Protein AF-A0A5Q0UJP3-F1 (afdb_monomer_lite)

pLDDT: mean 88.62, std 11.17, range [37.91, 98.12]

Sequence (151 aa):
MRLRYYAEADTAVDHRRTVELLESIADRHAFPVEIVQVEPRRAPPEEFSGSVEHRTLDNAWDDFTYNQTLQDGLSTPPSQYYDDPEDIIGNVGIVVDDTLVWATRFWGAHHGWGPIDPEQTAIGFLEAVEQRGEGPIAERVSLEEWSPDEA

Foldseek 3Di:
DEKEAAED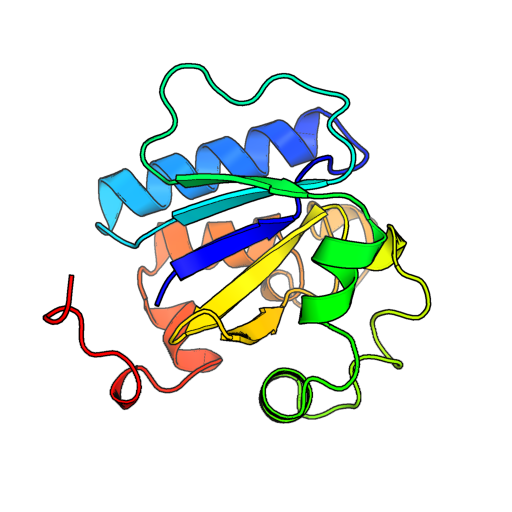PVDPVQRVLLQVLRQLLCVVQVGAYEYEDEVHPDDDDPCRPHYYHYDHLVVVCVLLPPQVLQCVLVVHRSCVLDVDSCQRYQKMFDAAPNHTRYIQSAHGAPPPPPPDDRCSYSNSVSVCCSVPPCVSVCVRDPCVSDDPPPD

Structure (mmCIF, N/CA/C/O backbone):
data_AF-A0A5Q0UJP3-F1
#
_entry.id   AF-A0A5Q0UJP3-F1
#
loop_
_atom_site.group_PDB
_atom_site.id
_atom_site.type_symbol
_atom_site.label_atom_id
_atom_site.label_alt_id
_atom_site.label_comp_id
_atom_site.label_asym_id
_atom_site.label_entity_id
_atom_site.label_seq_id
_atom_site.pdbx_PDB_ins_code
_atom_site.Cartn_x
_atom_site.Cartn_y
_atom_site.Cartn_z
_atom_site.occupancy
_atom_site.B_iso_or_equiv
_atom_site.auth_seq_id
_atom_site.auth_comp_id
_atom_site.auth_asym_id
_atom_site.auth_atom_id
_atom_site.pdbx_PDB_model_num
ATOM 1 N N . MET A 1 1 ? -10.569 -5.594 5.429 1.00 91.75 1 MET A N 1
ATOM 2 C CA . MET A 1 1 ? -9.461 -5.497 4.462 1.00 91.75 1 MET A CA 1
ATOM 3 C C . MET A 1 1 ? -9.243 -4.035 4.104 1.00 91.75 1 MET A C 1
ATOM 5 O O . MET A 1 1 ? -10.224 -3.303 4.036 1.00 91.75 1 MET A O 1
ATOM 9 N N . ARG A 1 2 ? -7.990 -3.602 3.928 1.00 96.25 2 ARG A N 1
ATOM 10 C CA . ARG A 1 2 ? -7.644 -2.237 3.500 1.00 96.25 2 ARG A CA 1
ATOM 11 C C . ARG A 1 2 ? -6.351 -2.194 2.690 1.00 96.25 2 ARG A C 1
ATOM 13 O O . ARG A 1 2 ? -5.512 -3.083 2.836 1.00 96.25 2 ARG A O 1
ATOM 20 N N . LEU A 1 3 ? -6.188 -1.158 1.867 1.00 97.56 3 LEU A N 1
ATOM 21 C CA . LEU A 1 3 ? -4.904 -0.832 1.242 1.00 97.56 3 LEU A CA 1
ATOM 22 C C . LEU A 1 3 ? -4.113 0.068 2.183 1.00 97.56 3 LEU A C 1
ATOM 24 O O . LEU A 1 3 ? -4.600 1.127 2.569 1.00 97.56 3 LEU A O 1
ATOM 28 N N . ARG A 1 4 ? -2.896 -0.334 2.534 1.00 98.12 4 ARG A N 1
ATOM 29 C CA . ARG A 1 4 ? -1.991 0.439 3.388 1.00 98.12 4 ARG A CA 1
ATOM 30 C C . ARG A 1 4 ? -0.843 0.979 2.557 1.00 98.12 4 ARG A C 1
ATOM 32 O O . ARG A 1 4 ? -0.157 0.208 1.899 1.00 98.12 4 ARG A O 1
ATOM 39 N N . TYR A 1 5 ? -0.591 2.276 2.630 1.00 97.38 5 TYR A N 1
ATOM 40 C CA . TYR A 1 5 ? 0.612 2.897 2.089 1.00 97.38 5 TYR A CA 1
ATOM 41 C C . TYR A 1 5 ? 1.591 3.229 3.210 1.00 97.38 5 TYR A C 1
ATOM 43 O O . TYR A 1 5 ? 1.269 4.011 4.104 1.00 97.38 5 TYR A O 1
ATOM 51 N N . TYR A 1 6 ? 2.792 2.658 3.140 1.00 96.12 6 TYR A N 1
ATOM 52 C CA . TYR A 1 6 ? 3.920 3.030 3.989 1.00 96.12 6 TYR A CA 1
ATOM 53 C C . TYR A 1 6 ? 4.539 4.294 3.398 1.00 96.12 6 TYR A C 1
ATOM 55 O O . TYR A 1 6 ? 5.267 4.256 2.408 1.00 96.12 6 TYR A O 1
ATOM 63 N N . ALA A 1 7 ? 4.134 5.436 3.940 1.00 91.56 7 ALA A N 1
ATOM 64 C CA . ALA A 1 7 ? 4.334 6.737 3.330 1.00 91.56 7 ALA A CA 1
ATOM 65 C C . ALA A 1 7 ? 5.790 7.206 3.372 1.00 91.56 7 ALA A C 1
ATOM 67 O O . ALA A 1 7 ? 6.667 6.523 3.880 1.00 91.56 7 ALA A O 1
ATOM 68 N N . GLU A 1 8 ? 6.014 8.418 2.857 1.00 87.00 8 GLU A N 1
ATOM 69 C CA . GLU A 1 8 ? 7.338 9.033 2.673 1.00 87.00 8 GLU A CA 1
ATOM 70 C C . GLU A 1 8 ? 8.161 8.478 1.507 1.00 87.00 8 GLU A C 1
ATOM 72 O O . GLU A 1 8 ? 9.385 8.584 1.524 1.00 87.00 8 GLU A O 1
ATOM 77 N N . ALA A 1 9 ? 7.492 7.997 0.443 1.00 80.12 9 ALA A N 1
ATOM 78 C CA . ALA A 1 9 ? 8.165 7.670 -0.816 1.00 80.12 9 ALA A CA 1
ATOM 79 C C . ALA A 1 9 ? 9.182 8.753 -1.207 1.00 80.12 9 ALA A C 1
ATOM 81 O O . ALA A 1 9 ? 8.925 9.966 -1.097 1.00 80.12 9 ALA A O 1
ATOM 82 N N . ASP A 1 10 ? 10.330 8.277 -1.679 1.00 76.75 10 ASP A N 1
ATOM 83 C CA . ASP A 1 10 ? 11.561 9.054 -1.787 1.00 76.75 10 ASP A CA 1
ATOM 84 C C . ASP A 1 10 ? 11.362 10.312 -2.647 1.00 76.75 10 ASP A C 1
ATOM 86 O O . ASP A 1 10 ? 11.779 11.422 -2.295 1.00 76.75 10 ASP A O 1
ATOM 90 N N . THR A 1 11 ? 10.584 10.186 -3.728 1.00 83.94 11 THR A N 1
ATOM 91 C CA . THR A 1 11 ? 10.174 11.328 -4.545 1.00 83.94 11 THR A CA 1
ATOM 92 C C . THR A 1 11 ? 8.826 11.897 -4.089 1.00 83.94 11 THR A C 1
ATOM 94 O O . THR A 1 11 ? 7.841 11.188 -3.876 1.00 83.94 11 THR A O 1
ATOM 97 N N . ALA A 1 12 ? 8.747 13.228 -3.983 1.00 84.75 12 ALA A N 1
ATOM 98 C CA . ALA A 1 12 ? 7.490 13.914 -3.667 1.00 84.75 12 ALA A CA 1
ATOM 99 C C . ALA A 1 12 ? 6.407 13.683 -4.738 1.00 84.75 12 ALA A C 1
ATOM 101 O O . ALA A 1 12 ? 5.216 13.743 -4.436 1.00 84.75 12 ALA A O 1
ATOM 102 N N . VAL A 1 13 ? 6.824 13.419 -5.981 1.00 87.31 13 VAL A N 1
ATOM 103 C CA . VAL A 1 13 ? 5.922 13.118 -7.099 1.00 87.31 13 VAL A CA 1
ATOM 104 C C . VAL A 1 13 ? 5.252 11.766 -6.892 1.00 87.31 13 VAL A C 1
ATOM 106 O O . VAL A 1 13 ? 4.026 11.705 -6.965 1.00 87.31 13 VAL A O 1
ATOM 109 N N . ASP A 1 14 ? 6.026 10.723 -6.581 1.00 90.69 14 ASP A N 1
ATOM 110 C CA . ASP A 1 14 ? 5.474 9.390 -6.338 1.00 90.69 14 ASP A CA 1
ATOM 111 C C . ASP A 1 14 ? 4.596 9.392 -5.093 1.00 90.69 14 ASP A C 1
ATOM 113 O O . ASP A 1 14 ? 3.482 8.887 -5.133 1.00 90.69 14 ASP A O 1
ATOM 117 N N . HIS A 1 15 ? 5.038 10.051 -4.018 1.00 91.50 15 HIS A N 1
ATOM 118 C CA . HIS A 1 15 ? 4.236 10.164 -2.805 1.00 91.50 15 HIS A CA 1
ATOM 119 C C . HIS A 1 15 ? 2.868 10.792 -3.072 1.00 91.50 15 HIS A C 1
ATOM 121 O O . HIS A 1 15 ? 1.850 10.226 -2.681 1.00 91.50 15 HIS A O 1
ATOM 127 N N . ARG A 1 16 ? 2.838 11.940 -3.760 1.00 91.81 16 ARG A N 1
ATOM 128 C CA . ARG A 1 16 ? 1.581 12.607 -4.103 1.00 91.81 16 ARG A CA 1
ATOM 129 C C . ARG A 1 16 ? 0.707 11.713 -4.982 1.00 91.81 16 ARG A C 1
ATOM 131 O O . ARG A 1 16 ? -0.481 11.591 -4.717 1.00 91.81 16 ARG A O 1
ATOM 138 N N . ARG A 1 17 ? 1.291 11.069 -5.996 1.00 94.31 17 ARG A N 1
ATOM 139 C CA . ARG A 1 17 ? 0.550 10.200 -6.916 1.00 94.31 17 ARG A CA 1
ATOM 140 C C . ARG A 1 17 ? -0.062 8.993 -6.202 1.00 94.31 17 ARG A C 1
ATOM 142 O O . ARG A 1 17 ? -1.206 8.653 -6.479 1.00 94.31 17 ARG A O 1
ATOM 149 N N . THR A 1 18 ? 0.670 8.369 -5.284 1.00 95.44 18 THR A N 1
ATOM 150 C CA . THR A 1 18 ? 0.166 7.261 -4.465 1.00 95.44 18 THR A CA 1
ATOM 151 C C . THR A 1 18 ? -1.023 7.700 -3.613 1.00 95.44 18 THR A C 1
ATOM 153 O O . THR A 1 18 ? -2.039 7.013 -3.594 1.00 95.44 18 THR A O 1
ATOM 156 N N . VAL A 1 19 ? -0.938 8.867 -2.965 1.00 94.56 19 VAL A N 1
ATOM 157 C CA . VAL A 1 19 ? -2.045 9.422 -2.168 1.00 94.56 19 VAL A CA 1
ATOM 158 C C . VAL A 1 19 ? -3.272 9.719 -3.038 1.00 94.56 19 VAL A C 1
ATOM 160 O O . VAL A 1 19 ? -4.360 9.263 -2.706 1.00 94.56 19 VAL A O 1
ATOM 163 N N . GLU A 1 20 ? -3.095 10.390 -4.183 1.00 95.25 20 GLU A N 1
ATOM 164 C CA . GLU A 1 20 ? -4.184 10.678 -5.136 1.00 95.25 20 GLU A CA 1
ATOM 165 C C . GLU A 1 20 ? -4.895 9.395 -5.604 1.00 95.25 20 GLU A C 1
ATOM 167 O O . GLU A 1 20 ? -6.115 9.369 -5.766 1.00 95.25 20 GLU A O 1
ATOM 172 N N . LEU A 1 21 ? -4.139 8.314 -5.831 1.00 97.25 21 LEU A N 1
ATOM 173 C CA . LEU A 1 21 ? -4.703 7.023 -6.222 1.00 97.25 21 LEU A CA 1
ATOM 174 C C . LEU A 1 21 ? -5.489 6.369 -5.083 1.00 97.25 21 LEU A C 1
ATOM 176 O O . LEU A 1 21 ? -6.569 5.846 -5.337 1.00 97.25 21 LEU A O 1
ATOM 180 N N . LEU A 1 22 ? -4.990 6.415 -3.844 1.00 97.00 22 LEU A N 1
ATOM 181 C CA . LEU A 1 22 ? -5.722 5.895 -2.685 1.00 97.00 22 LEU A CA 1
ATOM 182 C C . LEU A 1 22 ? -7.044 6.633 -2.469 1.00 97.00 22 LEU A C 1
ATOM 184 O O . LEU A 1 22 ? -8.065 5.982 -2.266 1.00 97.00 22 LEU A O 1
ATOM 188 N N . GLU A 1 23 ? -7.042 7.965 -2.557 1.00 95.69 23 GLU A N 1
ATOM 189 C CA . GLU A 1 23 ? -8.269 8.766 -2.470 1.00 95.69 23 GLU A CA 1
ATOM 190 C C . GLU A 1 23 ? -9.246 8.384 -3.581 1.00 95.69 23 GLU A C 1
ATOM 192 O O . GLU A 1 23 ? -10.413 8.098 -3.321 1.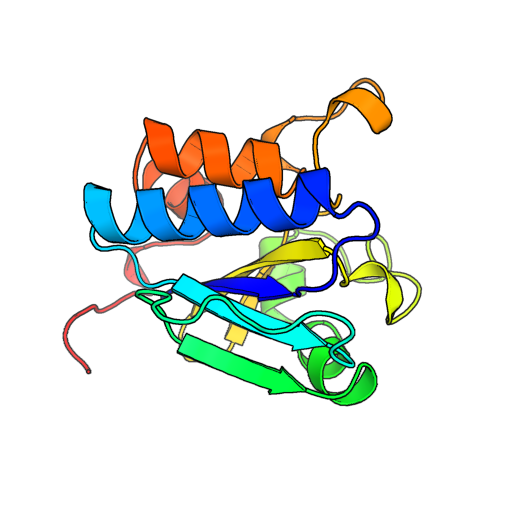00 95.69 23 GLU A O 1
ATOM 197 N N . SER A 1 24 ? -8.756 8.272 -4.818 1.00 96.56 24 SER A N 1
ATOM 198 C CA . SER A 1 24 ? -9.593 7.867 -5.944 1.00 96.56 24 SER A CA 1
ATOM 199 C C . SER A 1 24 ? -10.186 6.465 -5.768 1.00 96.56 24 SER A C 1
ATOM 201 O O . SER A 1 24 ? -11.350 6.245 -6.097 1.00 96.56 24 SER A O 1
ATOM 203 N N . ILE A 1 25 ? -9.420 5.515 -5.229 1.00 97.12 25 ILE A N 1
ATOM 204 C CA . ILE A 1 25 ? -9.890 4.154 -4.948 1.00 97.12 25 ILE A CA 1
ATOM 205 C C . ILE A 1 25 ? -10.960 4.161 -3.853 1.00 97.12 25 ILE A C 1
ATOM 207 O O . ILE A 1 25 ? -12.002 3.523 -4.026 1.00 97.12 25 ILE A O 1
ATOM 211 N N . ALA A 1 26 ? -10.731 4.897 -2.764 1.00 95.38 26 ALA A N 1
ATOM 212 C CA . ALA A 1 26 ? -11.701 5.041 -1.685 1.00 95.38 26 ALA A CA 1
ATOM 213 C C . ALA A 1 26 ? -13.015 5.648 -2.200 1.00 95.38 26 ALA A C 1
ATOM 215 O O . ALA A 1 26 ? -14.088 5.110 -1.939 1.00 95.38 26 ALA A O 1
ATOM 216 N N . ASP A 1 27 ? -12.936 6.701 -3.012 1.00 94.81 27 ASP A N 1
ATOM 217 C CA . ASP A 1 27 ? -14.112 7.388 -3.545 1.00 94.81 27 ASP A CA 1
ATOM 218 C C . ASP A 1 27 ? -14.876 6.553 -4.584 1.00 94.81 27 ASP A C 1
ATOM 220 O O . ASP A 1 27 ? -16.109 6.531 -4.597 1.00 94.81 27 ASP A O 1
ATOM 224 N N . ARG A 1 28 ? -14.163 5.881 -5.497 1.00 95.62 28 ARG A N 1
ATOM 225 C CA . ARG A 1 28 ? -14.775 5.182 -6.643 1.00 95.62 28 ARG A CA 1
ATOM 226 C C . ARG A 1 28 ? -15.250 3.779 -6.302 1.00 95.62 28 ARG A C 1
ATOM 228 O O . ARG A 1 28 ? -16.248 3.338 -6.871 1.00 95.62 28 ARG A O 1
ATOM 235 N N . HIS A 1 29 ? -14.537 3.093 -5.413 1.00 95.06 29 HIS A N 1
ATOM 236 C CA . HIS A 1 29 ? -14.765 1.679 -5.108 1.00 95.06 29 HIS A CA 1
ATOM 237 C C . HIS A 1 29 ? -15.168 1.436 -3.654 1.00 95.06 29 HIS A C 1
ATOM 239 O O . HIS A 1 29 ? -15.407 0.289 -3.296 1.00 95.06 29 HIS A O 1
ATOM 245 N N . ALA A 1 30 ? -15.256 2.484 -2.823 1.00 93.06 30 ALA A N 1
ATOM 246 C CA . ALA A 1 30 ? -15.528 2.374 -1.385 1.00 93.06 30 ALA A CA 1
ATOM 247 C C . ALA A 1 30 ? -14.558 1.422 -0.659 1.00 93.06 30 ALA A C 1
ATOM 249 O O . ALA A 1 30 ? -14.893 0.850 0.378 1.00 93.06 30 ALA A O 1
ATOM 250 N N . PHE A 1 31 ? -13.352 1.245 -1.209 1.00 93.50 31 PHE A N 1
ATOM 251 C CA . PHE A 1 31 ? -12.362 0.353 -0.631 1.00 93.50 31 PHE A CA 1
ATOM 252 C C . PHE A 1 31 ? -11.610 1.078 0.494 1.00 93.50 31 PHE A C 1
ATOM 254 O O . PHE A 1 31 ? -11.099 2.176 0.258 1.00 93.50 31 PHE A O 1
ATOM 261 N N . PRO A 1 32 ? -11.504 0.504 1.705 1.00 95.88 32 PRO A N 1
ATOM 262 C CA . PRO A 1 32 ? -10.801 1.154 2.804 1.00 95.88 32 PRO A CA 1
ATOM 263 C C . PRO A 1 32 ? -9.316 1.367 2.495 1.00 95.88 32 PRO A C 1
ATOM 265 O O . PRO A 1 32 ? -8.620 0.460 2.028 1.00 95.88 32 PRO A O 1
ATOM 268 N N . VAL A 1 33 ? -8.814 2.559 2.809 1.00 96.94 33 VAL A N 1
ATOM 269 C CA . VAL A 1 33 ? -7.416 2.947 2.596 1.00 96.94 33 VAL A CA 1
ATOM 270 C C . VAL A 1 33 ? -6.802 3.502 3.878 1.00 96.94 33 VAL A C 1
ATOM 272 O O . VAL A 1 33 ? -7.488 4.076 4.723 1.00 96.94 33 VAL A O 1
ATOM 275 N N . GLU A 1 34 ? -5.497 3.324 4.022 1.00 97.19 34 GLU A N 1
ATOM 276 C CA . GLU A 1 34 ? -4.711 3.765 5.166 1.00 97.19 34 GLU A CA 1
ATOM 277 C C . GLU A 1 34 ? -3.355 4.299 4.710 1.00 97.19 34 GLU A C 1
ATOM 279 O O . GLU A 1 34 ? -2.709 3.739 3.822 1.00 97.19 34 GLU A O 1
ATOM 284 N N . ILE A 1 35 ? -2.892 5.349 5.379 1.00 96.19 35 ILE A N 1
ATOM 285 C CA . ILE A 1 35 ? -1.532 5.863 5.270 1.00 96.19 35 ILE A CA 1
ATOM 286 C C . ILE A 1 35 ? -0.830 5.639 6.608 1.00 96.19 35 ILE A C 1
ATOM 288 O O . ILE A 1 35 ? -1.220 6.209 7.623 1.00 96.19 35 ILE A O 1
ATOM 292 N N . VAL A 1 36 ? 0.250 4.865 6.602 1.00 95.88 36 VAL A N 1
ATOM 293 C CA . VAL A 1 36 ? 1.204 4.803 7.713 1.00 95.88 36 VAL A CA 1
ATOM 294 C C . VAL A 1 36 ? 2.338 5.766 7.390 1.00 95.88 36 VAL A C 1
ATOM 296 O O . VAL A 1 36 ? 3.181 5.470 6.547 1.00 95.88 36 VAL A O 1
ATOM 299 N N . GLN A 1 37 ? 2.375 6.938 8.023 1.00 93.38 37 GLN A N 1
ATOM 300 C CA . GLN A 1 37 ? 3.511 7.846 7.891 1.00 93.38 37 GLN A CA 1
ATOM 301 C C . GLN A 1 37 ? 4.671 7.362 8.760 1.00 93.38 37 GLN A C 1
ATOM 303 O O . GLN A 1 37 ? 4.614 7.425 9.991 1.00 93.38 37 GLN A O 1
ATOM 308 N N . VAL A 1 38 ? 5.719 6.883 8.094 1.00 91.75 38 VAL A N 1
ATOM 309 C CA . VAL A 1 38 ? 6.934 6.363 8.718 1.00 91.75 38 VAL A CA 1
ATOM 310 C C . VAL A 1 38 ? 7.930 7.501 8.899 1.00 91.75 38 VAL A C 1
ATOM 312 O O . VAL A 1 38 ? 8.343 8.103 7.914 1.00 91.75 38 VAL A O 1
ATOM 315 N N . GLU A 1 39 ? 8.293 7.813 10.146 1.00 86.00 39 GLU A N 1
ATOM 316 C CA . GLU A 1 39 ? 9.204 8.926 10.480 1.00 86.00 39 GLU A CA 1
ATOM 317 C C . GLU A 1 39 ? 8.876 10.222 9.703 1.00 86.00 39 GLU A C 1
ATOM 319 O O . GLU A 1 39 ? 9.686 10.705 8.903 1.00 86.00 39 GLU A O 1
ATOM 324 N N . PRO A 1 40 ? 7.666 10.777 9.899 1.00 75.69 40 PRO A N 1
ATOM 325 C CA . PRO A 1 40 ? 7.049 11.720 8.975 1.00 75.69 40 PRO A CA 1
ATOM 326 C C . PRO A 1 40 ? 7.945 12.919 8.668 1.00 75.69 40 PRO A C 1
ATOM 328 O O . PRO A 1 40 ? 8.367 13.668 9.554 1.00 75.69 40 PRO A O 1
ATOM 331 N N . ARG A 1 41 ? 8.187 13.125 7.373 1.00 75.12 41 ARG A N 1
ATOM 332 C CA . ARG A 1 41 ? 8.892 14.292 6.823 1.00 75.12 41 ARG A CA 1
ATOM 333 C C . ARG A 1 41 ? 7.915 15.261 6.168 1.00 75.12 41 ARG A C 1
ATOM 335 O O . ARG A 1 41 ? 8.251 16.432 5.981 1.00 75.12 41 ARG A O 1
ATOM 342 N N . ARG A 1 42 ? 6.722 14.785 5.805 1.00 76.75 42 ARG A N 1
ATOM 343 C CA . ARG A 1 42 ? 5.662 15.543 5.137 1.00 76.75 42 ARG A CA 1
ATOM 344 C C . ARG A 1 42 ? 4.392 15.501 5.985 1.00 76.75 42 ARG A C 1
ATOM 346 O O . ARG A 1 42 ? 4.095 14.510 6.646 1.00 76.75 42 ARG A O 1
ATOM 353 N N . ALA A 1 43 ? 3.636 16.595 5.970 1.00 73.00 43 ALA A N 1
ATOM 354 C CA . ALA A 1 43 ? 2.313 16.602 6.583 1.00 73.00 43 ALA A CA 1
ATOM 355 C C . ALA A 1 43 ? 1.373 15.677 5.784 1.00 73.00 43 ALA A C 1
ATOM 357 O O . ALA A 1 43 ? 1.467 15.665 4.551 1.00 73.00 43 ALA A O 1
ATOM 358 N N . PRO A 1 44 ? 0.489 14.918 6.451 1.00 70.50 44 PRO A N 1
ATOM 359 C CA . PRO A 1 44 ? -0.544 14.166 5.753 1.00 70.50 44 PRO A CA 1
ATOM 360 C C . PRO A 1 44 ? -1.534 15.129 5.071 1.00 70.50 44 PRO A C 1
ATOM 362 O O . PRO A 1 44 ? -1.591 16.308 5.439 1.00 70.50 44 PRO A O 1
ATOM 365 N N . PRO A 1 45 ? -2.320 14.662 4.084 1.00 76.25 45 PRO A N 1
ATOM 366 C CA . PRO A 1 45 ? -3.392 15.466 3.500 1.00 76.25 45 PRO A CA 1
ATOM 367 C C . PRO A 1 45 ? -4.400 15.895 4.576 1.00 76.25 45 PRO A C 1
ATOM 369 O O . PRO A 1 45 ? -4.741 15.097 5.448 1.00 76.25 45 PRO A O 1
ATOM 372 N N . GLU A 1 46 ? -4.883 17.142 4.516 1.00 75.50 46 GLU A N 1
ATOM 373 C CA . GLU A 1 46 ? -5.798 17.698 5.531 1.00 75.50 46 GLU A CA 1
ATOM 374 C C . GLU A 1 46 ? -7.141 16.949 5.608 1.00 75.50 46 GLU A C 1
ATOM 376 O O . GLU A 1 46 ? -7.741 16.885 6.679 1.00 75.50 46 GLU A O 1
ATOM 381 N N . GLU A 1 47 ? -7.593 16.359 4.498 1.00 82.38 47 GLU A N 1
ATOM 382 C CA . GLU A 1 47 ? -8.903 15.706 4.366 1.00 82.38 47 GLU A CA 1
ATOM 383 C C . GLU A 1 47 ? -8.794 14.325 3.691 1.00 82.38 47 GLU A C 1
ATOM 385 O O . GLU A 1 47 ? -9.575 13.998 2.804 1.00 82.38 47 GLU A O 1
ATOM 390 N N . PHE A 1 48 ? -7.817 13.500 4.086 1.00 88.00 48 PHE A N 1
ATOM 391 C CA . PHE A 1 48 ? -7.709 12.137 3.551 1.00 88.00 48 PHE A CA 1
ATOM 392 C C . PHE A 1 48 ? -8.922 11.279 3.964 1.00 88.00 48 PHE A C 1
ATOM 394 O O . PHE A 1 48 ? -9.217 11.163 5.153 1.00 88.00 48 PHE A O 1
ATOM 401 N N . SER A 1 49 ? -9.599 10.639 3.001 1.00 88.19 49 SER A N 1
ATOM 402 C CA . SER A 1 49 ? -10.816 9.839 3.254 1.00 88.19 49 SER A CA 1
ATOM 403 C C . SER A 1 49 ? -10.581 8.558 4.071 1.00 88.19 49 SER A C 1
ATOM 405 O O . SER A 1 49 ? -11.540 7.951 4.549 1.00 88.19 49 SER A O 1
ATOM 407 N N . GLY A 1 50 ? -9.327 8.117 4.211 1.00 91.56 50 GLY A N 1
ATOM 408 C CA . GLY A 1 50 ? -8.943 6.940 4.993 1.00 91.56 50 GLY A CA 1
ATOM 409 C C . GLY A 1 50 ? -8.356 7.261 6.369 1.00 91.56 50 GLY A C 1
ATOM 410 O O . GLY A 1 50 ? -8.435 8.384 6.864 1.00 91.56 50 GLY A O 1
ATOM 411 N N . SER A 1 51 ? -7.724 6.268 6.999 1.00 93.38 51 SER A N 1
ATOM 412 C CA . SER A 1 51 ? -6.980 6.482 8.247 1.00 93.38 51 SER A CA 1
ATOM 413 C C . SER A 1 51 ? -5.552 6.958 7.980 1.00 93.38 51 SER A C 1
ATOM 415 O O . SER A 1 51 ? -4.913 6.563 7.004 1.00 93.38 51 SER A O 1
ATOM 417 N N . VAL A 1 52 ? -5.030 7.788 8.884 1.00 94.50 52 VAL A N 1
ATOM 418 C CA . VAL A 1 52 ? -3.611 8.151 8.928 1.00 94.50 52 VAL A CA 1
ATOM 419 C C . VAL A 1 52 ? -3.055 7.744 10.285 1.00 94.50 52 VAL A C 1
ATOM 421 O O . VAL A 1 52 ? -3.572 8.155 11.324 1.00 94.50 52 VAL A O 1
ATOM 424 N N . GLU A 1 53 ? -1.994 6.949 10.273 1.00 93.81 53 GLU A N 1
ATOM 425 C CA . GLU A 1 53 ? -1.259 6.541 11.463 1.00 93.81 53 GLU A CA 1
ATOM 426 C C . GLU A 1 53 ? 0.191 7.014 11.363 1.00 93.81 53 GLU A C 1
ATOM 428 O O . GLU A 1 53 ? 0.792 6.993 10.292 1.00 93.81 53 GLU A O 1
ATOM 433 N N . HIS A 1 54 ? 0.779 7.428 12.483 1.00 94.31 54 HIS A N 1
ATOM 434 C CA . HIS A 1 54 ? 2.200 7.753 12.551 1.00 94.31 54 HIS A CA 1
ATOM 435 C C . HIS A 1 54 ? 2.950 6.626 13.256 1.00 94.31 54 HIS A C 1
ATOM 437 O O . HIS A 1 54 ? 2.631 6.293 14.400 1.00 94.31 54 HIS A O 1
ATOM 443 N N . ARG A 1 55 ? 3.980 6.082 12.606 1.00 94.44 55 ARG A N 1
ATOM 444 C CA . ARG A 1 55 ? 4.850 5.047 13.176 1.00 94.44 55 ARG A CA 1
ATOM 445 C C . ARG A 1 55 ? 6.321 5.425 13.011 1.00 94.44 55 ARG A C 1
ATOM 447 O O . ARG A 1 55 ? 6.697 6.182 12.116 1.00 94.44 55 ARG A O 1
ATOM 454 N N . THR A 1 56 ? 7.164 4.912 13.900 1.00 94.69 56 THR A N 1
ATOM 455 C CA . THR A 1 56 ? 8.614 4.866 13.664 1.00 94.69 56 THR A CA 1
ATOM 456 C C . THR A 1 56 ? 8.921 3.834 12.580 1.00 94.69 56 THR A C 1
ATOM 458 O O . THR A 1 56 ? 8.078 2.982 12.289 1.00 94.69 56 THR A O 1
ATOM 461 N N . LEU A 1 57 ? 10.125 3.890 12.003 1.00 94.06 57 LEU A N 1
ATOM 462 C CA . LEU A 1 57 ? 10.571 2.895 11.026 1.00 94.06 57 LEU A CA 1
ATOM 463 C C . LEU A 1 57 ? 10.529 1.477 11.603 1.00 94.06 57 LEU A C 1
ATOM 465 O O . LEU A 1 57 ? 9.913 0.605 11.001 1.00 94.06 57 LEU A O 1
ATOM 469 N N . ASP A 1 58 ? 11.057 1.287 12.814 1.00 94.00 58 ASP A N 1
ATOM 470 C CA . ASP A 1 58 ? 11.041 -0.008 13.507 1.00 94.00 58 ASP A CA 1
ATOM 471 C C . ASP A 1 58 ? 9.615 -0.565 13.676 1.00 94.00 58 ASP A C 1
ATOM 473 O O . ASP A 1 58 ? 9.345 -1.709 13.325 1.00 94.00 58 ASP A O 1
ATOM 477 N N . ASN A 1 59 ? 8.666 0.261 14.134 1.00 95.06 59 ASN A N 1
ATOM 478 C CA . ASN A 1 59 ? 7.286 -0.186 14.357 1.00 95.06 59 ASN A CA 1
ATOM 479 C C . ASN A 1 59 ? 6.538 -0.484 13.047 1.00 95.06 59 ASN A C 1
ATOM 481 O O . ASN A 1 59 ? 5.579 -1.251 13.041 1.00 95.06 59 ASN A O 1
ATOM 485 N N . ALA A 1 60 ? 6.896 0.180 11.946 1.00 95.75 60 ALA A N 1
ATOM 486 C CA . ALA A 1 60 ? 6.337 -0.130 10.633 1.00 95.75 60 ALA A CA 1
ATOM 487 C C . ALA A 1 60 ? 6.963 -1.408 10.051 1.00 95.75 60 ALA A C 1
ATOM 489 O O . ALA A 1 60 ? 6.268 -2.207 9.427 1.00 95.75 60 ALA A O 1
ATOM 490 N N . TRP A 1 61 ? 8.255 -1.623 10.301 1.00 95.19 61 TRP A N 1
ATOM 491 C CA . TRP A 1 61 ? 9.004 -2.807 9.886 1.00 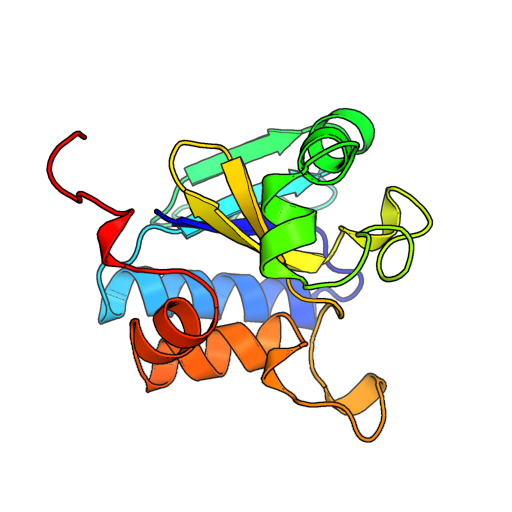95.19 61 TRP A CA 1
ATOM 492 C C . TRP A 1 61 ? 8.532 -4.100 10.565 1.00 95.19 61 TRP A C 1
ATOM 494 O O . TRP A 1 61 ? 8.622 -5.181 9.974 1.00 95.19 61 TRP A O 1
ATOM 504 N N . ASP A 1 62 ? 7.954 -4.003 11.763 1.00 94.56 62 ASP A N 1
ATOM 505 C CA . ASP A 1 62 ? 7.320 -5.136 12.445 1.00 94.56 62 ASP A CA 1
ATOM 506 C C . ASP A 1 62 ? 6.226 -5.809 11.592 1.00 94.56 62 ASP A C 1
ATOM 508 O O . ASP A 1 62 ? 6.059 -7.025 11.674 1.00 94.56 62 ASP A O 1
ATOM 512 N N . ASP A 1 63 ? 5.542 -5.072 10.704 1.00 95.06 63 ASP A N 1
ATOM 513 C CA . ASP A 1 63 ? 4.542 -5.653 9.794 1.00 95.06 63 ASP A CA 1
ATOM 514 C C . ASP A 1 63 ? 5.166 -6.647 8.788 1.00 95.06 63 ASP A C 1
ATOM 516 O O . ASP A 1 63 ? 4.482 -7.547 8.294 1.00 95.06 63 ASP A O 1
ATOM 520 N N . PHE A 1 64 ? 6.456 -6.498 8.471 1.00 94.06 64 PHE A N 1
ATOM 521 C CA . PHE A 1 64 ? 7.194 -7.331 7.511 1.00 94.06 64 PHE A CA 1
ATOM 522 C C . PHE A 1 64 ? 8.022 -8.423 8.199 1.00 94.06 64 PHE A C 1
ATOM 524 O O . PHE A 1 64 ? 8.357 -9.447 7.595 1.00 94.06 64 PHE A O 1
ATOM 531 N N . THR A 1 65 ? 8.340 -8.228 9.476 1.00 89.94 65 THR A N 1
ATOM 532 C CA . THR A 1 65 ? 9.274 -9.065 10.227 1.00 89.94 65 THR A CA 1
ATOM 533 C C . THR A 1 65 ? 8.576 -10.276 10.839 1.00 89.94 65 THR A C 1
ATOM 535 O O . THR A 1 65 ? 7.604 -10.148 11.573 1.00 89.94 65 THR A O 1
ATOM 538 N N . TYR A 1 66 ? 9.076 -11.486 10.554 1.00 83.94 66 TYR A N 1
ATOM 539 C CA . TYR A 1 66 ? 8.487 -12.763 11.007 1.00 83.94 66 TYR A CA 1
ATOM 540 C C . TYR A 1 66 ? 6.991 -12.940 10.675 1.00 83.94 66 TYR A C 1
ATOM 542 O O . TYR A 1 66 ? 6.312 -13.775 11.276 1.00 83.94 66 TYR A O 1
ATOM 550 N N . ASN A 1 67 ? 6.478 -12.191 9.698 1.00 90.12 67 ASN A N 1
ATOM 551 C CA . ASN A 1 67 ? 5.093 -12.273 9.269 1.00 90.12 67 ASN A CA 1
ATOM 552 C C . ASN A 1 67 ? 4.913 -13.438 8.282 1.00 90.12 67 ASN A C 1
ATOM 554 O O . ASN A 1 67 ? 5.177 -13.319 7.083 1.00 90.12 67 ASN A O 1
ATOM 558 N N . GLN A 1 68 ? 4.466 -14.583 8.804 1.00 90.31 68 GLN A N 1
ATOM 559 C CA . GLN A 1 68 ? 4.228 -15.784 8.000 1.00 90.31 68 GLN A CA 1
ATOM 560 C C . GLN A 1 68 ? 3.127 -15.569 6.952 1.00 90.31 68 GLN A C 1
ATOM 562 O O . GLN A 1 68 ? 3.242 -16.081 5.843 1.00 90.31 68 GLN A O 1
ATOM 567 N N . THR A 1 69 ? 2.102 -14.776 7.266 1.00 92.69 69 THR A N 1
ATOM 568 C CA . THR A 1 69 ? 1.001 -14.495 6.338 1.00 92.69 69 THR A CA 1
ATOM 569 C C . THR A 1 69 ? 1.493 -13.715 5.122 1.00 92.69 69 THR A C 1
ATOM 571 O O . THR A 1 69 ? 1.176 -14.074 3.990 1.00 92.69 69 THR A O 1
ATOM 574 N N . LEU A 1 70 ? 2.338 -12.702 5.339 1.00 93.38 70 LEU A N 1
ATOM 575 C CA . LEU A 1 70 ? 3.005 -11.985 4.253 1.00 93.38 70 LEU A CA 1
ATOM 576 C C . LEU A 1 70 ? 3.886 -12.925 3.420 1.00 93.38 70 LEU A C 1
ATOM 578 O O . LEU A 1 70 ? 3.862 -12.864 2.192 1.00 93.38 70 LEU A O 1
ATOM 582 N N . GLN A 1 71 ? 4.659 -13.801 4.068 1.00 91.69 71 GLN A N 1
ATOM 583 C CA . GLN A 1 71 ? 5.498 -14.773 3.364 1.00 9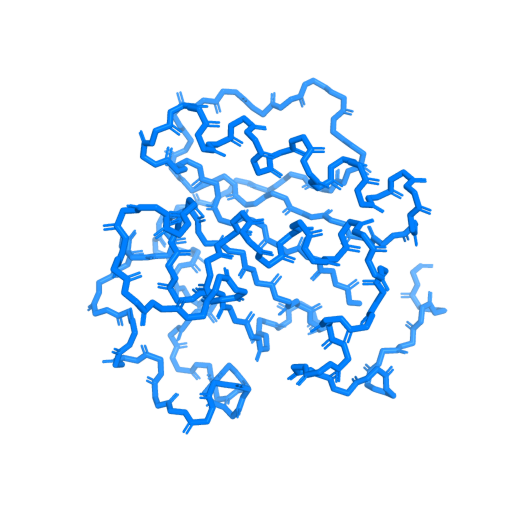1.69 71 GLN A CA 1
ATOM 584 C C . GLN A 1 71 ? 4.675 -15.688 2.445 1.00 91.69 71 GLN A C 1
ATOM 586 O O . GLN A 1 71 ? 5.089 -15.954 1.313 1.00 91.69 71 GLN A O 1
ATOM 591 N N . ASP A 1 72 ? 3.521 -16.155 2.916 1.00 90.69 72 ASP A N 1
ATOM 592 C CA . ASP A 1 72 ? 2.632 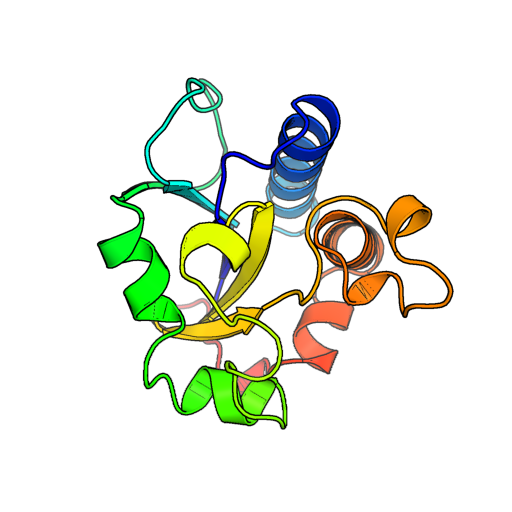-17.016 2.142 1.00 90.69 72 ASP A CA 1
ATOM 593 C C . ASP A 1 72 ? 2.043 -16.250 0.943 1.00 90.69 72 ASP A C 1
ATOM 595 O O . ASP A 1 72 ? 2.089 -16.749 -0.185 1.00 90.69 72 ASP A O 1
ATOM 599 N N . GLY A 1 73 ? 1.603 -15.001 1.146 1.00 88.00 73 GLY A N 1
ATOM 600 C CA . GLY A 1 73 ? 1.091 -14.134 0.076 1.00 88.00 73 GLY A CA 1
ATOM 601 C C . GLY A 1 73 ? 2.138 -13.757 -0.979 1.00 88.00 73 GLY A C 1
ATOM 602 O O . GLY A 1 73 ? 1.826 -13.641 -2.164 1.00 88.00 73 GLY A O 1
ATOM 603 N N . LEU A 1 74 ? 3.404 -13.618 -0.585 1.00 89.25 74 LEU A N 1
ATOM 604 C CA . LEU A 1 74 ? 4.521 -13.363 -1.501 1.00 89.25 74 LEU A CA 1
ATOM 605 C C . LEU A 1 74 ? 5.037 -14.634 -2.198 1.00 89.25 74 LEU A C 1
ATOM 607 O O . LEU A 1 74 ? 5.815 -14.541 -3.150 1.00 89.25 74 LEU A O 1
ATOM 611 N N . SER A 1 75 ? 4.653 -15.826 -1.722 1.00 87.75 75 SER A N 1
ATOM 612 C CA . SER A 1 75 ? 5.200 -17.127 -2.152 1.00 87.75 75 SER A CA 1
ATOM 613 C C . SER A 1 75 ? 6.733 -17.249 -2.038 1.00 87.75 75 SER A C 1
ATOM 615 O O . SER A 1 75 ? 7.336 -18.169 -2.590 1.00 87.75 75 SER A O 1
ATOM 617 N N . THR A 1 76 ? 7.380 -16.314 -1.341 1.00 84.38 76 THR A N 1
ATOM 618 C CA . THR A 1 76 ? 8.830 -16.177 -1.161 1.00 84.38 76 THR A CA 1
ATOM 619 C C . THR A 1 76 ? 9.069 -15.500 0.194 1.00 84.38 76 THR A C 1
ATOM 621 O O . THR A 1 76 ? 8.258 -14.664 0.592 1.00 84.38 76 THR A O 1
ATOM 624 N N . PRO A 1 77 ? 10.156 -15.820 0.925 1.00 84.75 77 PRO A N 1
ATOM 625 C CA . PRO A 1 77 ? 10.505 -15.098 2.146 1.00 84.75 77 PRO A CA 1
ATOM 626 C C . PRO A 1 77 ? 10.560 -13.574 1.922 1.00 84.75 77 PRO A C 1
ATOM 628 O O . PRO A 1 77 ? 11.223 -13.152 0.969 1.00 84.75 77 PRO A O 1
ATOM 631 N N . PRO A 1 78 ? 9.946 -12.749 2.798 1.00 85.00 78 PRO A N 1
ATOM 632 C CA . PRO A 1 78 ? 10.002 -11.288 2.696 1.00 85.00 78 PRO A CA 1
ATOM 633 C C . PRO A 1 78 ? 11.436 -10.756 2.606 1.00 85.00 78 PRO A C 1
ATOM 635 O O . PRO A 1 78 ? 11.699 -9.839 1.838 1.00 85.00 78 PRO A O 1
ATOM 638 N N . SER A 1 79 ? 12.384 -11.422 3.274 1.00 83.38 79 SER A N 1
ATOM 639 C CA . SER A 1 79 ? 13.823 -11.118 3.243 1.00 83.38 79 SER A CA 1
ATOM 640 C C . SER A 1 79 ? 14.522 -11.355 1.895 1.00 83.38 79 SER A C 1
ATOM 642 O O . SER A 1 79 ? 15.741 -11.431 1.849 1.00 83.38 79 SER A O 1
ATOM 644 N N . GLN A 1 80 ? 13.795 -11.669 0.821 1.00 85.25 80 GLN A N 1
ATOM 645 C CA . GLN A 1 80 ? 14.336 -11.629 -0.545 1.00 85.25 80 GLN A CA 1
ATOM 646 C C . GLN A 1 80 ? 13.896 -10.372 -1.304 1.00 85.25 80 GLN A C 1
ATOM 648 O O . GLN A 1 80 ? 14.374 -10.121 -2.414 1.00 85.25 80 GLN A O 1
ATOM 653 N N . TYR A 1 81 ? 12.931 -9.636 -0.753 1.00 85.81 81 TYR A N 1
ATOM 654 C CA . TYR A 1 81 ? 12.371 -8.413 -1.321 1.00 85.81 81 TYR A CA 1
ATOM 655 C C . TYR A 1 81 ? 12.676 -7.189 -0.462 1.00 85.81 81 TYR A C 1
ATOM 657 O O . TYR A 1 81 ? 12.780 -6.104 -1.024 1.00 85.81 81 TYR A O 1
ATOM 665 N N . TYR A 1 82 ? 12.835 -7.382 0.847 1.00 90.25 82 TYR A N 1
ATOM 666 C CA . TYR A 1 82 ? 13.119 -6.344 1.827 1.00 90.25 82 TYR A CA 1
ATOM 667 C C . TYR A 1 82 ? 14.284 -6.818 2.695 1.00 90.25 82 TYR A C 1
ATOM 669 O O . TYR A 1 82 ? 14.126 -7.751 3.488 1.00 90.25 82 TYR A O 1
ATOM 677 N N . ASP A 1 83 ? 15.450 -6.216 2.505 1.00 87.31 83 ASP A N 1
ATOM 678 C CA . ASP A 1 83 ? 16.680 -6.594 3.201 1.00 87.31 83 ASP A CA 1
ATOM 679 C C . ASP A 1 83 ? 16.951 -5.668 4.398 1.00 87.31 83 ASP A C 1
ATOM 681 O O . ASP A 1 83 ? 17.574 -6.105 5.368 1.00 87.31 83 ASP A O 1
ATOM 685 N N . ASP A 1 84 ? 16.415 -4.442 4.371 1.00 90.38 84 ASP A N 1
ATOM 686 C CA . ASP A 1 84 ? 16.519 -3.445 5.439 1.00 90.38 84 ASP A CA 1
ATOM 687 C C . ASP A 1 84 ? 15.162 -2.746 5.710 1.00 90.38 84 ASP A C 1
ATOM 689 O O . ASP A 1 84 ? 14.303 -2.689 4.823 1.00 90.38 84 ASP A O 1
ATOM 693 N N . PRO A 1 85 ? 14.932 -2.186 6.919 1.00 91.19 85 PRO A N 1
ATOM 694 C CA . PRO A 1 85 ? 13.671 -1.523 7.267 1.00 91.19 85 PRO A CA 1
ATOM 695 C C . PRO A 1 85 ? 13.245 -0.417 6.295 1.00 91.19 85 PRO A C 1
ATOM 697 O O . PRO A 1 85 ? 12.056 -0.259 6.023 1.00 91.19 85 PRO A O 1
ATOM 700 N N . GLU A 1 86 ? 14.196 0.339 5.745 1.00 91.25 86 GLU A N 1
ATOM 701 C CA . GLU A 1 86 ? 13.951 1.421 4.791 1.00 91.25 86 GLU A CA 1
ATOM 702 C C . GLU A 1 86 ? 13.290 0.946 3.487 1.00 91.25 86 GLU A C 1
ATOM 704 O O . GLU A 1 86 ? 12.622 1.745 2.826 1.00 91.25 86 GLU A O 1
ATOM 709 N N . ASP A 1 87 ? 13.405 -0.340 3.135 1.00 90.75 87 ASP A N 1
ATOM 710 C CA . ASP A 1 87 ? 12.853 -0.893 1.894 1.00 90.75 87 ASP A CA 1
ATOM 711 C C . ASP A 1 87 ? 11.319 -0.870 1.856 1.00 90.75 87 ASP A C 1
ATOM 713 O O . ASP A 1 87 ? 10.724 -0.969 0.782 1.00 90.75 87 ASP A O 1
ATOM 717 N N . ILE A 1 88 ? 10.646 -0.723 3.003 1.00 93.06 88 ILE A N 1
ATOM 718 C CA . ILE A 1 88 ? 9.176 -0.643 3.058 1.00 93.06 88 ILE A CA 1
ATOM 719 C C . ILE A 1 88 ? 8.660 0.741 2.672 1.00 93.06 88 ILE A C 1
ATOM 721 O O . ILE A 1 88 ? 7.495 0.880 2.295 1.00 93.06 88 ILE A O 1
ATOM 725 N N . ILE A 1 89 ? 9.502 1.771 2.769 1.00 93.56 89 ILE A N 1
ATOM 726 C CA . ILE A 1 89 ? 9.102 3.151 2.518 1.00 93.56 89 ILE A CA 1
ATOM 727 C C . ILE A 1 89 ? 8.707 3.290 1.050 1.00 93.56 89 ILE A C 1
ATOM 729 O O . ILE A 1 89 ? 9.458 2.979 0.128 1.00 93.56 89 ILE A O 1
ATOM 733 N N . GLY A 1 90 ? 7.502 3.793 0.820 1.00 93.44 90 GLY A N 1
ATOM 734 C CA . GLY A 1 90 ? 6.952 3.962 -0.514 1.00 93.44 90 GLY A CA 1
ATOM 735 C C . GLY A 1 90 ? 6.132 2.774 -1.024 1.00 93.44 90 GLY A C 1
ATOM 736 O O . GLY A 1 90 ? 5.514 2.907 -2.084 1.00 93.44 90 GLY A O 1
ATOM 737 N N . ASN A 1 91 ? 6.103 1.645 -0.309 1.00 95.81 91 ASN A N 1
ATOM 738 C CA . ASN A 1 91 ? 5.345 0.463 -0.712 1.00 95.81 91 ASN A CA 1
ATOM 739 C C . ASN A 1 91 ? 3.880 0.514 -0.280 1.00 95.81 91 ASN A C 1
ATOM 741 O O . ASN A 1 91 ? 3.487 1.204 0.664 1.00 95.81 91 ASN A O 1
ATOM 745 N N . VAL A 1 92 ? 3.071 -0.262 -0.994 1.00 97.56 92 VAL A N 1
ATOM 746 C CA . VAL A 1 92 ? 1.649 -0.454 -0.728 1.00 97.56 92 VAL A CA 1
ATOM 747 C C . VAL A 1 92 ? 1.405 -1.912 -0.377 1.00 97.56 92 VAL A C 1
ATOM 749 O O . VAL A 1 92 ? 1.936 -2.808 -1.025 1.00 97.56 92 VAL A O 1
ATOM 752 N N . GLY A 1 93 ? 0.580 -2.151 0.632 1.00 97.38 93 GLY A N 1
ATOM 753 C CA . GLY A 1 93 ? 0.195 -3.477 1.078 1.00 97.38 93 GLY A CA 1
ATOM 754 C C . GLY A 1 93 ? -1.307 -3.683 1.146 1.00 97.38 93 GLY A C 1
ATOM 755 O O . GLY A 1 93 ? -2.085 -2.731 1.207 1.00 97.38 93 GLY A O 1
ATOM 756 N N . ILE A 1 94 ? -1.700 -4.952 1.157 1.00 97.56 94 ILE A N 1
ATOM 757 C CA . ILE A 1 94 ? -3.053 -5.393 1.483 1.00 97.56 94 ILE A CA 1
ATOM 758 C C . ILE A 1 94 ? -3.028 -5.871 2.932 1.00 97.56 94 ILE A C 1
ATOM 760 O O . ILE A 1 94 ? -2.186 -6.687 3.311 1.00 97.56 94 ILE A O 1
ATOM 764 N N . VAL A 1 95 ? -3.956 -5.362 3.736 1.00 96.56 95 VAL A N 1
ATOM 765 C CA . VAL A 1 95 ? -4.089 -5.696 5.155 1.00 96.56 95 VAL A CA 1
ATOM 766 C C . VAL A 1 95 ? -5.446 -6.350 5.394 1.00 96.56 95 VAL A C 1
ATOM 768 O O . VAL A 1 95 ? -6.475 -5.792 5.004 1.00 96.56 95 VAL A O 1
ATOM 771 N N . VAL A 1 96 ? -5.459 -7.504 6.060 1.00 94.19 96 VAL A N 1
ATOM 772 C CA . VAL A 1 96 ? -6.663 -8.228 6.509 1.00 94.19 96 VAL A CA 1
ATOM 773 C C . VAL A 1 96 ? -6.557 -8.426 8.016 1.00 94.19 96 VAL A C 1
ATOM 775 O O . VAL A 1 96 ? -5.514 -8.864 8.485 1.00 94.19 96 VAL A O 1
ATOM 778 N N . ASP A 1 97 ? -7.595 -8.048 8.767 1.00 90.75 97 ASP A N 1
ATOM 779 C CA . ASP A 1 97 ? -7.635 -8.139 10.238 1.00 90.75 97 ASP A CA 1
ATOM 780 C C . ASP A 1 97 ? -6.355 -7.614 10.911 1.00 90.75 97 ASP A C 1
ATOM 782 O O . ASP A 1 97 ? -5.680 -8.304 11.673 1.00 90.75 97 ASP A O 1
ATOM 786 N N . ASP A 1 98 ? -5.974 -6.390 10.525 1.00 90.94 98 ASP A N 1
ATOM 787 C CA . ASP A 1 98 ? -4.746 -5.683 10.924 1.00 90.94 98 ASP A CA 1
ATOM 788 C C . ASP A 1 98 ? -3.413 -6.379 10.583 1.00 90.94 98 ASP A C 1
ATOM 790 O O . ASP A 1 98 ? -2.345 -5.825 10.843 1.00 90.94 98 ASP A O 1
ATOM 794 N N . THR A 1 99 ? -3.451 -7.523 9.900 1.00 94.38 99 THR A N 1
ATOM 795 C CA . THR A 1 99 ? -2.279 -8.267 9.436 1.00 94.38 99 THR A CA 1
ATOM 796 C C . THR A 1 99 ? -1.946 -7.901 7.993 1.00 94.38 99 THR A C 1
ATOM 798 O O . THR A 1 99 ? -2.797 -7.979 7.107 1.00 94.38 99 THR A O 1
ATOM 801 N N . LEU A 1 100 ? -0.696 -7.517 7.728 1.00 95.94 100 LEU A N 1
ATOM 802 C CA . LEU A 1 100 ? -0.196 -7.341 6.364 1.00 95.94 100 LEU A CA 1
ATOM 803 C C . LEU A 1 100 ? -0.090 -8.716 5.686 1.00 95.94 100 LEU A C 1
ATOM 805 O O . LEU A 1 100 ? 0.646 -9.577 6.162 1.00 95.94 100 LEU A O 1
ATOM 809 N N . VAL A 1 101 ? -0.816 -8.926 4.588 1.00 95.94 101 VAL A N 1
ATOM 810 C CA . VAL A 1 101 ? -0.885 -10.235 3.906 1.00 95.94 101 VAL A CA 1
ATOM 811 C C . VAL A 1 101 ? -0.183 -10.247 2.550 1.00 95.94 101 VAL A C 1
ATOM 813 O O . VAL A 1 101 ? 0.199 -11.299 2.050 1.00 95.94 101 VAL A O 1
ATOM 816 N N . TRP A 1 102 ? 0.005 -9.075 1.948 1.00 96.50 102 TRP A N 1
ATOM 817 C CA . TRP A 1 102 ? 0.728 -8.896 0.693 1.00 96.50 102 TRP A CA 1
ATOM 818 C C . TRP A 1 102 ? 1.271 -7.471 0.621 1.00 96.50 102 TRP A C 1
ATOM 820 O O . TRP A 1 102 ? 0.641 -6.553 1.147 1.00 96.50 102 TRP A O 1
ATOM 830 N N . ALA A 1 103 ? 2.399 -7.266 -0.056 1.00 96.69 103 ALA A N 1
ATOM 831 C CA . ALA A 1 103 ? 2.955 -5.942 -0.307 1.00 96.69 103 ALA A CA 1
ATOM 832 C C . ALA A 1 103 ? 3.631 -5.856 -1.677 1.00 96.69 103 ALA A C 1
ATOM 834 O O . ALA A 1 103 ? 4.118 -6.850 -2.217 1.00 96.69 103 ALA A O 1
ATOM 835 N N . THR A 1 104 ? 3.670 -4.647 -2.236 1.00 95.38 104 THR A N 1
ATOM 836 C CA . THR A 1 104 ? 4.415 -4.355 -3.457 1.00 95.38 104 THR A CA 1
ATOM 837 C C . THR A 1 104 ? 5.901 -4.500 -3.204 1.00 95.38 104 THR A C 1
ATOM 839 O O . THR A 1 104 ? 6.414 -4.083 -2.166 1.00 95.38 104 THR A O 1
ATOM 842 N N . ARG A 1 105 ? 6.609 -5.053 -4.185 1.00 90.44 105 ARG A N 1
ATOM 843 C CA . ARG A 1 105 ? 8.060 -5.210 -4.120 1.00 90.44 105 ARG A CA 1
ATOM 844 C C . ARG A 1 105 ? 8.802 -3.899 -4.367 1.00 90.44 105 ARG A C 1
ATOM 846 O O . ARG A 1 105 ? 9.905 -3.715 -3.868 1.00 90.44 105 ARG A O 1
ATOM 853 N N . PHE A 1 106 ? 8.229 -3.025 -5.186 1.00 91.06 106 PHE A N 1
ATOM 854 C CA . PHE A 1 106 ? 8.889 -1.808 -5.631 1.00 91.06 106 PHE A CA 1
ATOM 855 C C . PHE A 1 106 ? 8.043 -0.581 -5.301 1.00 91.06 106 PHE A C 1
ATOM 857 O O . PHE A 1 106 ? 6.846 -0.536 -5.590 1.00 91.06 106 PHE A O 1
ATOM 864 N N . TRP A 1 107 ? 8.674 0.456 -4.766 1.00 87.75 107 TRP A N 1
ATOM 865 C CA . TRP A 1 107 ? 8.020 1.743 -4.569 1.00 87.75 107 TRP A CA 1
ATOM 866 C C . TRP A 1 107 ? 7.898 2.520 -5.892 1.00 87.75 107 TRP A C 1
ATOM 868 O O . TRP A 1 107 ? 8.577 2.238 -6.888 1.00 87.75 107 TRP A O 1
ATOM 878 N N . GLY A 1 108 ? 7.021 3.526 -5.899 1.00 85.69 108 GLY A N 1
ATOM 879 C CA . GLY A 1 108 ? 6.842 4.436 -7.034 1.00 85.69 108 GLY A CA 1
ATOM 880 C C . GLY A 1 108 ? 6.314 3.751 -8.298 1.00 85.69 108 GLY A C 1
ATOM 881 O O . GLY A 1 108 ? 5.495 2.833 -8.229 1.00 85.69 108 GLY A O 1
ATOM 882 N N . ALA A 1 109 ? 6.747 4.244 -9.462 1.00 81.94 109 ALA A N 1
ATOM 883 C CA . ALA A 1 109 ? 6.313 3.769 -10.776 1.00 81.94 109 ALA A CA 1
ATOM 884 C C . ALA A 1 109 ? 7.324 2.818 -11.442 1.00 81.94 109 ALA A C 1
ATOM 886 O O . ALA A 1 109 ? 8.537 2.938 -11.281 1.00 81.94 109 ALA A O 1
ATOM 887 N N . HIS A 1 110 ? 6.830 1.934 -12.312 1.00 79.31 110 HIS A N 1
ATOM 888 C CA . HIS A 1 110 ? 7.631 0.917 -13.012 1.00 79.31 110 HIS A CA 1
ATOM 889 C C . HIS A 1 110 ? 8.761 1.451 -13.919 1.00 79.31 110 HIS A C 1
ATOM 891 O O . HIS A 1 110 ? 9.711 0.721 -14.196 1.00 79.31 110 HIS A O 1
ATOM 897 N N . HIS A 1 111 ? 8.703 2.712 -14.369 1.00 66.25 111 HIS A N 1
ATOM 898 C CA . HIS A 1 111 ? 9.643 3.283 -15.349 1.00 66.25 111 HIS A CA 1
ATOM 899 C C . HIS A 1 111 ? 11.115 3.300 -14.875 1.00 66.25 111 HIS A C 1
ATOM 901 O O . HIS A 1 111 ? 12.013 3.421 -15.707 1.00 66.25 111 HIS A O 1
ATOM 907 N N . GLY A 1 112 ? 11.373 3.158 -13.568 1.00 69.00 112 GLY A N 1
ATOM 908 C CA . GLY A 1 112 ? 12.720 3.105 -12.982 1.00 69.00 112 GLY A CA 1
ATOM 909 C C . GLY A 1 112 ? 13.300 1.701 -12.763 1.00 69.00 112 GLY A C 1
ATOM 910 O O . GLY A 1 112 ? 14.487 1.586 -12.471 1.00 69.00 112 GLY A O 1
ATOM 911 N N . TRP A 1 113 ? 12.504 0.638 -12.923 1.00 77.06 113 TRP A N 1
ATOM 912 C CA . TRP A 1 113 ? 12.840 -0.703 -12.416 1.00 77.06 113 TRP A CA 1
ATOM 913 C C . TRP A 1 113 ? 13.166 -1.746 -13.502 1.00 77.06 113 TRP A C 1
ATOM 915 O O . TRP A 1 113 ? 13.526 -2.881 -13.193 1.00 77.06 113 TRP A O 1
ATOM 925 N N . GLY A 1 114 ? 13.085 -1.377 -14.785 1.00 78.19 114 GLY A N 1
ATOM 926 C CA . GLY A 1 114 ? 13.348 -2.289 -15.904 1.00 78.19 114 GLY A CA 1
ATOM 927 C C . GLY A 1 114 ? 12.137 -3.163 -16.270 1.00 78.19 114 GLY A C 1
ATOM 928 O O . GLY A 1 114 ? 11.002 -2.741 -16.057 1.00 78.19 114 GLY A O 1
ATOM 929 N N . PRO A 1 115 ? 12.333 -4.350 -16.882 1.00 83.88 115 PRO A N 1
ATOM 930 C CA . PRO A 1 115 ? 11.244 -5.205 -17.358 1.00 83.88 115 PRO A CA 1
ATOM 931 C C . PRO A 1 115 ? 10.613 -5.993 -16.201 1.00 83.88 115 PRO A C 1
ATOM 933 O O . PRO A 1 115 ? 10.762 -7.211 -16.102 1.00 83.88 115 PRO A O 1
ATOM 936 N N . ILE A 1 116 ? 9.936 -5.279 -15.312 1.00 88.25 116 ILE A N 1
ATOM 937 C CA . ILE A 1 116 ? 9.149 -5.849 -14.222 1.00 88.25 116 ILE A CA 1
ATOM 938 C C . ILE A 1 116 ? 7.659 -5.801 -14.563 1.00 88.25 116 ILE A C 1
ATOM 940 O O . ILE A 1 116 ? 7.229 -5.014 -15.407 1.00 88.25 116 ILE A O 1
ATOM 944 N N . ASP A 1 117 ? 6.870 -6.631 -13.888 1.00 90.50 117 ASP A N 1
ATOM 945 C CA . ASP A 1 117 ? 5.417 -6.483 -13.876 1.00 90.50 117 ASP A CA 1
ATOM 946 C C . ASP A 1 117 ? 5.051 -5.142 -13.202 1.00 90.50 117 ASP A C 1
ATOM 948 O O . ASP A 1 117 ? 5.444 -4.923 -12.049 1.00 90.50 117 ASP A O 1
ATOM 952 N N . PRO A 1 118 ? 4.335 -4.226 -13.885 1.00 92.19 118 PRO A N 1
ATOM 953 C CA . PRO A 1 118 ? 3.937 -2.948 -13.307 1.00 92.19 118 PRO A CA 1
ATOM 954 C C . PRO A 1 118 ? 3.175 -3.081 -11.988 1.00 92.19 118 PRO A C 1
ATOM 956 O O . PRO A 1 118 ? 3.337 -2.230 -11.115 1.00 92.19 118 PRO A O 1
ATOM 959 N N . GLU A 1 119 ? 2.396 -4.146 -11.794 1.00 94.31 119 GLU A N 1
ATOM 960 C CA . GLU A 1 119 ? 1.615 -4.328 -10.567 1.00 94.31 119 GLU A CA 1
ATOM 961 C C . GLU A 1 119 ? 2.427 -4.865 -9.379 1.00 94.31 119 GLU A C 1
ATOM 963 O O . GLU A 1 119 ? 1.883 -5.097 -8.299 1.00 94.31 119 GLU A O 1
ATOM 968 N N . GLN A 1 120 ? 3.735 -5.058 -9.565 1.00 92.75 120 GLN A N 1
ATOM 969 C CA . GLN A 1 120 ? 4.692 -5.232 -8.472 1.00 92.75 120 GLN A CA 1
ATOM 970 C C . GLN A 1 120 ? 5.180 -3.882 -7.926 1.00 92.75 120 GLN A C 1
ATOM 972 O O . GLN A 1 120 ? 5.886 -3.858 -6.917 1.00 92.75 120 GLN A O 1
ATOM 977 N N . THR A 1 121 ? 4.820 -2.768 -8.581 1.00 94.50 121 THR A N 1
ATOM 978 C CA . THR A 1 121 ? 5.111 -1.404 -8.118 1.00 94.50 121 THR A CA 1
ATOM 979 C C . THR A 1 121 ? 3.925 -0.782 -7.394 1.00 94.50 121 THR A C 1
ATOM 981 O O . THR A 1 121 ? 2.784 -1.032 -7.779 1.00 94.50 121 THR A O 1
ATOM 984 N N . ALA A 1 122 ? 4.180 0.069 -6.398 1.00 95.75 122 ALA A N 1
AT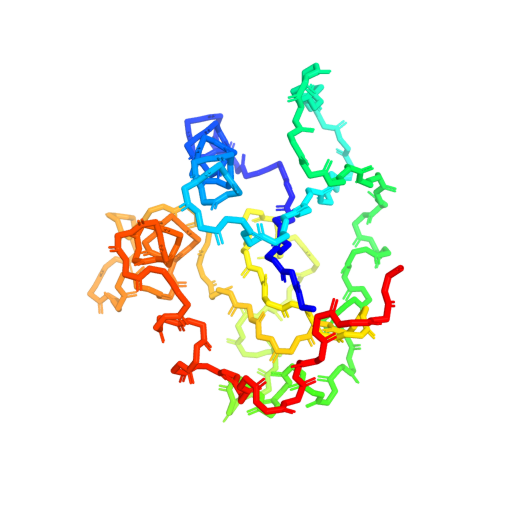OM 985 C CA . ALA A 1 122 ? 3.152 0.801 -5.653 1.00 95.75 122 ALA A CA 1
ATOM 986 C C . ALA A 1 122 ? 2.151 1.516 -6.572 1.00 95.75 122 ALA A C 1
ATOM 988 O O . ALA A 1 122 ? 0.946 1.282 -6.480 1.00 95.75 122 ALA A O 1
ATOM 989 N N . ILE A 1 123 ? 2.641 2.343 -7.500 1.00 95.94 123 ILE A N 1
ATOM 990 C CA . ILE A 1 123 ? 1.767 3.114 -8.392 1.00 95.94 123 ILE A CA 1
ATOM 991 C C . ILE A 1 123 ? 1.078 2.195 -9.400 1.00 95.94 123 ILE A C 1
ATOM 993 O O . ILE A 1 123 ? -0.123 2.328 -9.598 1.00 95.94 123 ILE A O 1
ATOM 997 N N . GLY A 1 124 ? 1.791 1.242 -10.006 1.00 96.38 124 GLY A N 1
ATOM 998 C CA . GLY A 1 124 ? 1.188 0.355 -11.004 1.00 96.38 124 GLY A CA 1
ATOM 999 C C . GLY A 1 124 ? 0.110 -0.562 -10.420 1.00 96.38 124 GLY A C 1
ATOM 1000 O O . GLY A 1 124 ? -0.921 -0.775 -11.054 1.00 96.38 124 GLY A O 1
ATOM 1001 N N . PHE A 1 125 ? 0.299 -1.050 -9.190 1.00 97.50 125 PHE A N 1
ATOM 1002 C CA . PHE A 1 125 ? -0.720 -1.814 -8.474 1.00 97.50 125 PHE A CA 1
ATOM 1003 C C . PHE A 1 125 ? -1.952 -0.958 -8.166 1.00 97.50 125 PHE A C 1
ATOM 1005 O O . PHE A 1 125 ? -3.071 -1.354 -8.488 1.00 97.50 125 PHE A O 1
ATOM 1012 N N . LEU A 1 126 ? -1.762 0.238 -7.601 1.00 97.88 126 LEU A N 1
ATOM 1013 C CA . LEU A 1 126 ? -2.876 1.139 -7.312 1.00 97.88 126 LEU A CA 1
ATOM 1014 C C . LEU A 1 126 ? -3.611 1.587 -8.582 1.00 97.88 126 LEU A C 1
ATOM 1016 O O . LEU A 1 126 ? -4.832 1.665 -8.575 1.00 97.88 126 LEU A O 1
ATOM 1020 N N . GLU A 1 127 ? -2.911 1.823 -9.692 1.00 97.56 127 GLU A N 1
ATOM 1021 C CA . GLU A 1 127 ? -3.542 2.122 -10.984 1.00 97.56 127 GLU A CA 1
ATOM 1022 C C . GLU A 1 127 ? -4.388 0.952 -11.494 1.00 97.56 127 GLU A C 1
ATOM 1024 O O . GLU A 1 127 ? -5.460 1.173 -12.061 1.00 97.56 127 GLU A O 1
ATOM 1029 N N . ALA A 1 128 ? -3.947 -0.289 -11.277 1.00 97.50 128 ALA A N 1
ATOM 1030 C CA . ALA A 1 128 ? -4.744 -1.462 -11.605 1.00 97.50 128 ALA A CA 1
ATOM 1031 C C . ALA A 1 128 ? -6.010 -1.538 -10.738 1.00 97.50 128 ALA A C 1
ATOM 1033 O O . ALA A 1 128 ? -7.081 -1.822 -11.273 1.00 97.50 128 ALA A O 1
ATOM 1034 N N . VAL A 1 129 ? -5.913 -1.260 -9.431 1.00 97.69 129 VAL A N 1
ATOM 1035 C CA . VAL A 1 129 ? -7.068 -1.253 -8.510 1.00 97.69 129 VAL A CA 1
ATOM 1036 C C . VAL A 1 129 ? -8.030 -0.116 -8.848 1.00 97.69 129 VAL A C 1
ATOM 1038 O O . VAL A 1 129 ? -9.234 -0.327 -8.946 1.00 97.69 129 VAL A O 1
ATOM 1041 N N . GLU A 1 130 ? -7.518 1.082 -9.115 1.00 97.81 130 GLU A N 1
ATOM 1042 C CA . GLU A 1 130 ? -8.327 2.241 -9.499 1.00 97.81 130 GLU A CA 1
ATOM 1043 C C . GLU A 1 130 ? -9.144 1.968 -10.772 1.00 97.81 130 GLU A C 1
ATOM 1045 O O . GLU A 1 130 ? -10.317 2.341 -10.846 1.00 97.81 130 GLU A O 1
ATOM 1050 N N . GLN A 1 131 ? -8.581 1.226 -11.729 1.00 97.31 131 GLN A N 1
ATOM 1051 C CA . GLN A 1 131 ? -9.256 0.865 -12.978 1.00 97.31 131 GLN A CA 1
ATOM 1052 C C . GLN A 1 131 ? -10.174 -0.357 -12.865 1.00 97.31 131 GLN A C 1
ATOM 1054 O O . GLN A 1 131 ? -11.226 -0.394 -13.508 1.00 97.31 131 GLN A O 1
ATOM 1059 N N . ARG A 1 132 ? -9.762 -1.385 -12.114 1.00 96.38 132 ARG A N 1
ATOM 1060 C CA . ARG A 1 132 ? -10.395 -2.718 -12.111 1.00 96.38 132 ARG A CA 1
ATOM 1061 C C . ARG A 1 132 ? -11.148 -3.041 -10.813 1.00 96.38 132 ARG A C 1
ATOM 1063 O O . ARG A 1 132 ? -11.737 -4.118 -10.724 1.00 96.38 132 ARG A O 1
ATOM 1070 N N . GLY A 1 133 ? -11.156 -2.138 -9.834 1.00 94.00 133 GLY A N 1
ATOM 1071 C CA . GLY A 1 133 ? -11.752 -2.355 -8.516 1.00 94.00 133 GLY A CA 1
ATOM 1072 C C . GLY A 1 133 ? -10.992 -3.423 -7.728 1.00 94.00 133 GLY A C 1
ATOM 1073 O O . GLY A 1 133 ? -9.766 -3.443 -7.718 1.00 94.00 133 GLY A O 1
ATOM 1074 N N . GLU A 1 134 ? -11.714 -4.351 -7.103 1.00 92.38 134 GLU A N 1
ATOM 1075 C CA . GLU A 1 134 ? -11.137 -5.402 -6.250 1.00 92.38 134 GLU A CA 1
ATOM 1076 C C . GLU A 1 134 ? -10.393 -6.507 -7.021 1.00 92.38 134 GLU A C 1
ATOM 1078 O O . GLU A 1 134 ? -9.695 -7.310 -6.410 1.00 92.38 134 GLU A O 1
ATOM 1083 N N . GLY A 1 135 ? -10.496 -6.566 -8.354 1.00 93.81 135 GLY A N 1
ATOM 1084 C CA . GLY A 1 135 ? -9.888 -7.628 -9.171 1.00 93.81 135 GLY A CA 1
ATOM 1085 C C . GLY A 1 135 ? -8.394 -7.878 -8.893 1.00 93.81 135 GLY A C 1
ATOM 1086 O O . GLY A 1 135 ? -8.034 -9.005 -8.559 1.00 93.81 135 GLY A O 1
ATOM 1087 N N . PRO A 1 136 ? -7.519 -6.856 -8.950 1.00 95.38 136 PRO A N 1
ATOM 1088 C CA . PRO A 1 136 ? -6.099 -7.012 -8.632 1.00 95.38 136 PRO A CA 1
ATOM 1089 C C . PRO A 1 136 ? -5.851 -7.436 -7.179 1.00 95.38 136 PRO A C 1
ATOM 1091 O O . PRO A 1 136 ? -4.856 -8.097 -6.896 1.00 95.38 136 PRO A O 1
ATOM 1094 N N . ILE A 1 137 ? -6.739 -7.076 -6.250 1.00 93.62 137 ILE A N 1
ATOM 1095 C CA . ILE A 1 137 ? -6.652 -7.479 -4.839 1.00 93.62 137 ILE A CA 1
ATOM 1096 C C . ILE A 1 137 ? -6.977 -8.974 -4.716 1.00 93.62 137 ILE A C 1
ATOM 1098 O O . ILE A 1 137 ? -6.205 -9.720 -4.119 1.00 93.62 137 ILE A O 1
ATOM 1102 N N . ALA A 1 138 ? -8.053 -9.423 -5.369 1.00 91.75 138 ALA A N 1
ATOM 1103 C CA . ALA A 1 138 ? -8.489 -10.820 -5.411 1.00 91.75 138 ALA A CA 1
ATOM 1104 C C . ALA A 1 138 ? -7.472 -11.763 -6.079 1.00 91.75 138 ALA A C 1
ATOM 1106 O O . ALA A 1 138 ? -7.429 -12.954 -5.782 1.00 91.75 138 ALA A O 1
ATOM 1107 N N . GLU A 1 139 ? -6.644 -11.241 -6.988 1.00 92.31 139 GLU A N 1
ATOM 1108 C CA . GLU A 1 139 ? -5.530 -11.978 -7.602 1.00 92.31 139 GLU A CA 1
ATOM 1109 C C . GLU A 1 139 ? -4.395 -12.283 -6.599 1.00 92.31 139 GLU A C 1
ATOM 1111 O O . GLU A 1 139 ? -3.571 -13.157 -6.866 1.00 92.31 139 GLU A O 1
ATOM 1116 N N . ARG A 1 140 ? -4.341 -11.576 -5.459 1.00 90.75 140 ARG A N 1
ATOM 1117 C CA . ARG A 1 140 ? -3.268 -11.666 -4.448 1.00 90.75 140 ARG A CA 1
ATOM 1118 C C . ARG A 1 140 ? -3.730 -12.281 -3.130 1.00 90.75 140 ARG A C 1
ATOM 1120 O O . ARG A 1 140 ? -2.941 -12.938 -2.462 1.00 90.75 140 ARG A O 1
ATOM 1127 N N . VAL A 1 141 ? -4.984 -12.046 -2.749 1.00 85.81 141 VAL A N 1
ATOM 1128 C CA . VAL A 1 141 ? -5.561 -12.456 -1.462 1.00 85.81 141 VAL A CA 1
ATOM 1129 C C . VAL A 1 141 ? -6.990 -12.937 -1.691 1.00 85.81 141 VAL A C 1
ATOM 1131 O O . VAL A 1 141 ? -7.725 -12.329 -2.470 1.00 85.81 141 VAL A O 1
ATOM 1134 N N . SER A 1 142 ? -7.407 -14.008 -1.009 1.00 78.12 142 SER A N 1
ATOM 1135 C CA . SER A 1 142 ? -8.794 -14.464 -1.097 1.00 78.12 142 SER A CA 1
ATOM 1136 C C . SER A 1 142 ? -9.736 -13.432 -0.478 1.00 78.12 142 SER A C 1
ATOM 1138 O O . SER A 1 142 ? -9.604 -13.069 0.688 1.00 78.12 142 SER A O 1
ATOM 1140 N N . LEU A 1 143 ? -10.733 -12.982 -1.243 1.00 70.19 143 LEU A N 1
ATOM 1141 C CA . LEU A 1 143 ? -11.764 -12.077 -0.726 1.00 70.19 143 LEU A CA 1
ATOM 1142 C C . LEU A 1 143 ? -12.752 -12.783 0.218 1.00 70.19 143 LEU A C 1
ATOM 1144 O O . LEU A 1 143 ? -13.470 -12.111 0.947 1.00 70.19 143 LEU A O 1
ATOM 1148 N N . GLU A 1 144 ? -12.784 -14.121 0.244 1.00 66.50 144 GLU A N 1
ATOM 1149 C CA . GLU A 1 144 ? -13.606 -14.885 1.200 1.00 66.50 144 GLU A CA 1
ATOM 1150 C C . GLU A 1 144 ? -13.129 -14.704 2.650 1.00 66.50 144 GLU A C 1
ATOM 1152 O O . GLU A 1 144 ? -13.906 -14.878 3.587 1.00 66.50 144 GLU A O 1
ATOM 1157 N N . GLU A 1 145 ? -11.864 -14.319 2.833 1.00 60.25 145 GLU A N 1
ATOM 1158 C CA . GLU A 1 145 ? -11.264 -13.999 4.131 1.00 60.25 145 GLU A CA 1
ATOM 1159 C C . GLU A 1 145 ? -11.620 -12.573 4.595 1.00 60.25 145 GLU A C 1
ATOM 1161 O O . GLU A 1 145 ? -11.202 -12.144 5.666 1.00 60.25 145 GLU A O 1
ATOM 1166 N N . TRP A 1 146 ? -12.415 -11.827 3.817 1.00 57.47 146 TRP A N 1
ATOM 1167 C CA . TRP A 1 146 ? -12.875 -10.484 4.153 1.00 57.47 146 TRP A CA 1
ATOM 1168 C C . TRP A 1 146 ? -14.393 -10.444 4.375 1.00 57.47 146 TRP A C 1
ATOM 1170 O O . TRP A 1 146 ? -15.180 -10.640 3.453 1.00 57.47 146 TRP A O 1
ATOM 1180 N N . SER A 1 147 ? -14.812 -10.128 5.606 1.00 55.09 147 SER A N 1
ATOM 1181 C CA . SER A 1 147 ? -16.200 -9.763 5.924 1.00 55.09 147 SER A CA 1
ATOM 1182 C C . SER A 1 147 ? -16.302 -8.248 6.138 1.00 55.09 147 SER A C 1
ATOM 1184 O O . SER A 1 147 ? -15.754 -7.742 7.116 1.00 55.09 147 SER A O 1
ATOM 1186 N N . PRO A 1 148 ? -16.981 -7.491 5.258 1.00 54.94 148 PRO A N 1
ATOM 1187 C CA . PRO A 1 148 ? -17.154 -6.046 5.434 1.00 54.94 148 PRO A CA 1
ATOM 1188 C C . PRO A 1 148 ? -18.093 -5.659 6.597 1.00 54.94 148 PRO A C 1
ATOM 1190 O O . PRO A 1 148 ? -18.197 -4.476 6.903 1.00 54.94 148 PRO A O 1
ATOM 1193 N N . ASP A 1 149 ? -18.750 -6.625 7.252 1.00 46.62 149 ASP A N 1
ATOM 1194 C CA . ASP A 1 149 ? -19.839 -6.404 8.220 1.00 46.62 149 ASP A CA 1
ATOM 1195 C C . ASP A 1 149 ? -19.429 -6.373 9.717 1.00 46.62 149 ASP A C 1
ATOM 1197 O O . ASP A 1 149 ? -20.303 -6.411 10.582 1.00 46.62 149 ASP A O 1
ATOM 1201 N N . GLU A 1 150 ? -18.141 -6.264 10.066 1.00 38.09 150 GLU A N 1
ATOM 1202 C CA . GLU A 1 150 ? -17.696 -6.098 11.472 1.00 38.09 150 GLU A CA 1
ATOM 1203 C C . GLU A 1 150 ? -16.909 -4.793 11.728 1.00 38.09 150 GLU A C 1
ATOM 1205 O O . GLU A 1 150 ? -15.837 -4.811 12.333 1.00 38.09 150 GLU A O 1
ATOM 1210 N N . ALA A 1 151 ? -17.450 -3.649 11.288 1.00 37.91 151 ALA A N 1
ATOM 1211 C CA . ALA A 1 151 ? -16.976 -2.310 11.675 1.00 37.91 151 ALA A CA 1
ATOM 1212 C C . ALA A 1 151 ? -17.963 -1.590 12.610 1.00 37.91 151 ALA A C 1
ATOM 1214 O O . ALA A 1 151 ? -19.182 -1.599 12.315 1.00 37.91 151 ALA A O 1
#

Secondary structure (DSSP, 8-state):
-EEEEE---SSHHHHHHHHHHHHHHHHHH---EEEEEES-SSPPPTT-SSEEEEE-HHHHHTTTTT-HHHHHHHTS-GGGT-SSGGGGTT-EEEEETTEEEEE-SB-S-GGGTSS--GGGBHHHHHHHHHHHTTHHHHTTS-GGG--TT--

Radius of gyration: 14.11 Å; chains: 1; bounding box: 36×35×32 Å